Protein AF-A0A0R3T7T0-F1 (afdb_monomer)

Mean predicted aligned error: 10.36 Å

Structure (mmCIF, N/CA/C/O backbone):
data_AF-A0A0R3T7T0-F1
#
_entry.id   AF-A0A0R3T7T0-F1
#
loop_
_atom_site.group_PDB
_atom_site.id
_atom_site.type_symbol
_atom_site.label_atom_id
_atom_site.label_alt_id
_atom_site.label_comp_id
_atom_site.label_asym_id
_atom_site.label_entity_id
_atom_site.label_seq_id
_atom_site.pdbx_PDB_ins_code
_atom_site.Cartn_x
_atom_site.Cartn_y
_atom_site.Cartn_z
_atom_site.occupancy
_atom_site.B_iso_or_equiv
_atom_site.auth_seq_id
_atom_site.auth_comp_id
_atom_site.auth_asym_id
_atom_site.auth_atom_id
_atom_site.pdbx_PDB_model_num
ATOM 1 N N . MET A 1 1 ? 33.097 -34.788 -36.403 1.00 51.91 1 MET A N 1
ATOM 2 C CA . MET A 1 1 ? 33.206 -34.117 -35.093 1.00 51.91 1 MET A CA 1
ATOM 3 C C . MET A 1 1 ? 33.064 -32.624 -35.314 1.00 51.91 1 MET A C 1
ATOM 5 O O . MET A 1 1 ? 34.004 -32.050 -35.830 1.00 51.91 1 MET A O 1
ATOM 9 N N . THR A 1 2 ? 31.925 -32.033 -34.960 1.00 48.59 2 THR A N 1
ATOM 10 C CA . THR A 1 2 ? 31.811 -30.634 -34.504 1.00 48.59 2 THR A CA 1
ATOM 11 C C . THR A 1 2 ? 30.451 -30.500 -33.823 1.00 48.59 2 THR A C 1
ATOM 13 O O . THR A 1 2 ? 29.444 -30.150 -34.429 1.00 48.59 2 THR A O 1
ATOM 16 N N . GLY A 1 3 ? 30.414 -30.870 -32.544 1.00 53.75 3 GLY A N 1
ATOM 17 C CA . GLY A 1 3 ? 29.410 -30.332 -31.641 1.00 53.75 3 GLY A CA 1
ATOM 18 C C . GLY A 1 3 ? 29.857 -28.932 -31.235 1.00 53.75 3 GLY A C 1
ATOM 19 O O . GLY A 1 3 ? 30.997 -28.766 -30.820 1.00 53.75 3 GLY A O 1
ATOM 20 N N . SER A 1 4 ? 28.972 -27.954 -31.364 1.00 47.12 4 SER A N 1
ATOM 21 C CA . SER A 1 4 ? 29.020 -26.682 -30.637 1.00 47.12 4 SER A CA 1
ATOM 22 C C . SER A 1 4 ? 27.581 -26.189 -30.576 1.00 47.12 4 SER A C 1
ATOM 24 O O . SER A 1 4 ? 27.007 -25.808 -31.588 1.00 47.12 4 SER A O 1
ATOM 26 N N . HIS A 1 5 ? 26.882 -26.584 -29.516 1.00 47.25 5 HIS A N 1
ATOM 27 C CA . HIS A 1 5 ? 26.680 -25.774 -28.311 1.00 47.25 5 HIS A CA 1
ATOM 28 C C . HIS A 1 5 ? 25.715 -24.622 -28.578 1.00 47.25 5 HIS A C 1
ATOM 30 O O . HIS A 1 5 ? 26.078 -23.540 -29.024 1.00 47.25 5 HIS A O 1
ATOM 36 N N . SER A 1 6 ? 24.455 -24.945 -28.298 1.00 54.09 6 SER A N 1
ATOM 37 C CA . SER A 1 6 ? 23.306 -24.063 -28.230 1.00 54.09 6 SER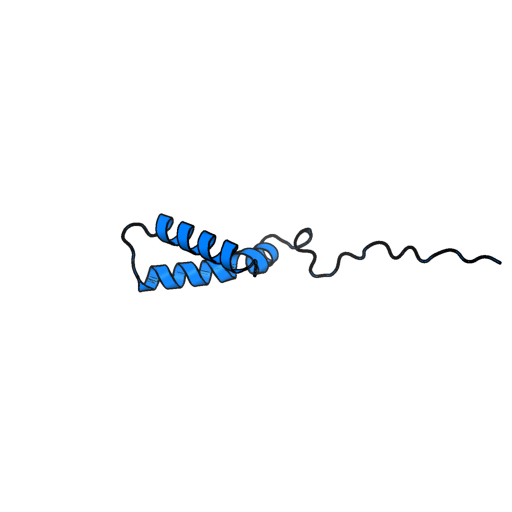 A CA 1
ATOM 38 C C . SER A 1 6 ? 23.545 -22.965 -27.193 1.00 54.09 6 SER A C 1
ATOM 40 O O . SER A 1 6 ? 23.394 -23.197 -25.996 1.00 54.09 6 SER A O 1
ATOM 42 N N . ASP A 1 7 ? 23.886 -21.769 -27.654 1.00 53.22 7 ASP A N 1
ATOM 43 C CA . ASP A 1 7 ? 23.798 -20.536 -26.874 1.00 53.22 7 ASP A CA 1
ATOM 44 C C . ASP A 1 7 ? 22.317 -20.127 -26.798 1.00 53.22 7 ASP A C 1
ATOM 46 O O . ASP A 1 7 ? 21.825 -19.303 -27.567 1.00 53.22 7 ASP A O 1
ATOM 50 N N . LYS A 1 8 ? 21.557 -20.785 -25.913 1.00 57.50 8 LYS A N 1
ATOM 51 C CA . LYS A 1 8 ? 20.241 -20.293 -25.491 1.00 57.50 8 LYS A CA 1
ATOM 52 C C . LYS A 1 8 ? 20.487 -19.142 -24.518 1.00 57.50 8 LYS A C 1
ATOM 54 O O . LYS A 1 8 ? 20.394 -19.331 -23.311 1.00 57.50 8 LYS A O 1
ATOM 59 N N . ARG A 1 9 ? 20.880 -17.983 -25.052 1.00 59.28 9 ARG A N 1
ATOM 60 C CA . ARG A 1 9 ? 20.868 -16.722 -24.303 1.00 59.28 9 ARG A CA 1
ATOM 61 C C . ARG A 1 9 ? 19.469 -16.516 -23.749 1.00 59.28 9 ARG A C 1
ATOM 63 O O . ARG A 1 9 ? 18.507 -16.682 -24.494 1.00 59.28 9 ARG A O 1
ATOM 70 N N . ASP A 1 10 ? 19.401 -16.192 -22.464 1.00 62.34 10 ASP A N 1
ATOM 71 C CA . ASP A 1 10 ? 18.192 -15.885 -21.711 1.00 62.34 10 ASP A CA 1
ATOM 72 C C . ASP A 1 10 ? 17.265 -14.971 -22.525 1.00 62.34 10 ASP A C 1
ATOM 74 O O . ASP A 1 10 ? 17.462 -13.7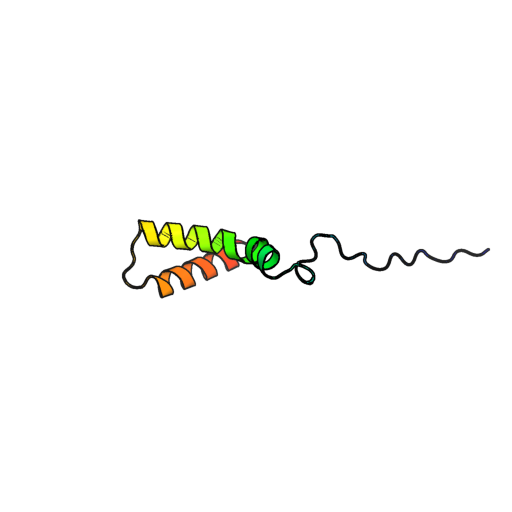56 -22.602 1.00 62.34 10 ASP A O 1
ATOM 78 N N . GLU A 1 11 ? 16.271 -15.565 -23.191 1.00 63.41 11 GLU A N 1
ATOM 79 C CA . GLU A 1 11 ? 15.166 -14.805 -23.757 1.00 63.41 11 GLU A CA 1
ATOM 80 C C . GLU A 1 11 ? 14.458 -14.157 -22.568 1.00 63.41 11 GLU A C 1
ATOM 82 O O . GLU A 1 11 ? 14.061 -14.888 -21.653 1.00 63.41 11 GLU A O 1
ATOM 87 N N . PRO A 1 12 ? 14.303 -12.819 -22.541 1.00 57.41 12 PRO A N 1
ATOM 88 C CA . PRO A 1 12 ? 13.495 -12.186 -21.520 1.00 57.41 12 PRO A CA 1
ATOM 89 C C . PRO A 1 12 ? 12.108 -12.796 -21.651 1.00 57.41 12 PRO A C 1
ATOM 91 O O . PRO A 1 12 ? 11.403 -12.600 -22.648 1.00 57.41 12 PRO A O 1
ATOM 94 N N . THR A 1 13 ? 11.738 -13.618 -20.673 1.00 63.50 13 THR A N 1
ATOM 95 C CA . THR A 1 13 ? 10.386 -14.135 -20.592 1.00 63.50 13 THR A CA 1
ATOM 96 C C . THR A 1 13 ? 9.472 -12.917 -20.581 1.00 63.50 13 THR A C 1
ATOM 98 O O . THR A 1 13 ? 9.786 -11.889 -19.983 1.00 63.50 13 THR A O 1
ATOM 101 N N . ARG A 1 14 ? 8.333 -12.996 -21.273 1.00 61.41 14 ARG A N 1
ATOM 102 C CA . ARG A 1 14 ? 7.343 -11.901 -21.347 1.00 61.41 14 ARG A CA 1
ATOM 103 C C . ARG A 1 14 ? 6.875 -11.383 -19.972 1.00 61.41 14 ARG A C 1
ATOM 105 O O . ARG A 1 14 ? 6.167 -10.383 -19.913 1.00 61.41 14 ARG A O 1
ATOM 112 N N . ASP A 1 15 ? 7.278 -12.054 -18.896 1.00 66.38 15 ASP A N 1
ATOM 113 C CA . ASP A 1 15 ? 6.999 -11.747 -17.501 1.00 66.38 15 ASP A CA 1
ATOM 114 C C . ASP A 1 15 ? 8.198 -11.190 -16.719 1.00 66.38 15 ASP A C 1
ATOM 116 O O . ASP A 1 15 ? 8.135 -11.093 -15.495 1.00 66.38 15 ASP A O 1
ATOM 120 N N . ASP A 1 16 ? 9.276 -10.776 -17.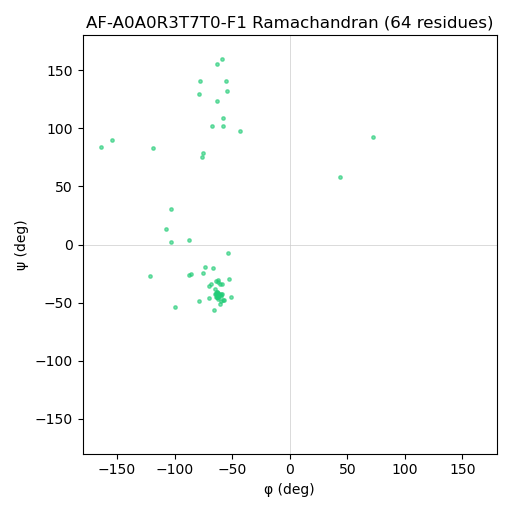386 1.00 80.44 16 ASP A N 1
ATOM 121 C CA . ASP A 1 16 ? 10.341 -10.037 -16.716 1.00 80.44 16 ASP A CA 1
ATOM 122 C C . ASP A 1 16 ? 9.820 -8.652 -16.291 1.00 80.44 16 ASP A C 1
ATOM 124 O O . ASP A 1 16 ? 9.712 -7.718 -17.091 1.00 80.44 16 ASP A O 1
ATOM 128 N N . LEU A 1 17 ? 9.511 -8.511 -14.998 1.00 78.81 17 LEU A N 1
ATOM 129 C CA . LEU A 1 17 ? 8.954 -7.291 -14.398 1.00 78.81 17 LEU A CA 1
ATOM 130 C C . LEU A 1 17 ? 9.783 -6.035 -14.717 1.00 78.81 17 LEU A C 1
ATOM 132 O O . LEU A 1 17 ? 9.236 -4.945 -14.838 1.00 78.81 17 LEU A O 1
ATOM 136 N N . ARG A 1 18 ? 11.097 -6.197 -14.902 1.00 77.56 18 ARG A N 1
ATOM 137 C CA . ARG A 1 18 ? 12.057 -5.136 -15.250 1.00 77.56 18 ARG A CA 1
ATOM 138 C C . ARG A 1 18 ? 11.868 -4.520 -16.639 1.00 77.56 18 ARG A C 1
ATOM 140 O O . ARG A 1 18 ? 12.372 -3.426 -16.868 1.00 77.56 18 ARG A O 1
ATOM 147 N N . TYR A 1 19 ? 11.185 -5.206 -17.554 1.00 81.69 19 TYR A N 1
ATOM 148 C CA . TYR A 1 19 ? 10.905 -4.705 -18.905 1.00 81.69 19 TYR A CA 1
ATOM 149 C C . TYR A 1 19 ? 9.468 -4.205 -19.063 1.00 81.69 19 TYR A C 1
ATOM 151 O O . TYR A 1 19 ? 9.075 -3.809 -20.158 1.00 81.69 19 TYR A O 1
ATOM 159 N N . LEU A 1 20 ? 8.672 -4.239 -17.992 1.00 85.06 20 LEU A N 1
ATOM 160 C CA . LEU A 1 20 ? 7.313 -3.727 -18.020 1.00 85.06 20 LEU A CA 1
ATOM 161 C C . LEU A 1 20 ? 7.312 -2.203 -17.938 1.00 85.06 20 LEU A C 1
ATOM 163 O O . LEU A 1 20 ? 8.035 -1.600 -17.144 1.00 85.06 20 LEU A O 1
ATOM 167 N N . ASP A 1 21 ? 6.417 -1.590 -18.709 1.00 90.69 21 ASP A N 1
ATOM 168 C CA . ASP A 1 21 ? 6.072 -0.186 -18.529 1.00 90.69 21 ASP A CA 1
ATOM 169 C C . ASP A 1 21 ? 5.535 0.067 -17.111 1.00 90.69 21 ASP A C 1
ATOM 171 O O . ASP A 1 21 ? 5.043 -0.832 -16.420 1.00 90.69 21 ASP A O 1
ATOM 175 N N . THR A 1 22 ? 5.573 1.329 -16.680 1.00 91.88 22 THR A N 1
ATOM 176 C CA . THR A 1 22 ? 5.241 1.727 -15.303 1.00 91.88 22 THR A CA 1
ATOM 177 C C . THR A 1 22 ? 3.897 1.178 -14.825 1.00 91.88 22 THR A C 1
ATOM 179 O O . THR A 1 22 ? 3.800 0.656 -13.719 1.00 91.88 22 THR A O 1
ATOM 182 N N . ARG A 1 23 ? 2.850 1.267 -15.652 1.00 93.62 23 ARG A N 1
ATOM 183 C CA . ARG A 1 23 ? 1.502 0.824 -15.275 1.00 93.62 23 ARG A CA 1
ATOM 184 C C . ARG A 1 23 ? 1.408 -0.695 -15.062 1.00 93.62 23 ARG A C 1
ATOM 186 O O . ARG A 1 23 ? 1.047 -1.080 -13.955 1.00 93.62 23 ARG A O 1
ATOM 193 N N . PRO A 1 24 ? 1.763 -1.562 -16.032 1.00 91.88 24 PRO A N 1
ATOM 194 C CA . PRO A 1 24 ? 1.724 -3.009 -15.819 1.00 91.88 24 PRO A CA 1
ATOM 195 C C . PRO A 1 24 ? 2.678 -3.491 -14.719 1.00 91.88 24 PRO A C 1
ATOM 197 O O . PRO A 1 24 ? 2.355 -4.461 -14.037 1.00 91.88 24 PRO A O 1
ATOM 200 N N . TYR A 1 25 ? 3.817 -2.822 -14.505 1.00 93.12 25 TYR A N 1
ATOM 201 C CA . TYR A 1 25 ? 4.685 -3.117 -13.365 1.00 93.12 25 TYR A CA 1
ATOM 202 C C . TYR A 1 25 ? 3.954 -2.899 -12.035 1.00 93.12 25 TYR A C 1
ATOM 204 O O . TYR A 1 25 ? 3.915 -3.797 -11.194 1.00 93.12 25 TYR A O 1
ATOM 212 N N . LEU A 1 26 ? 3.330 -1.731 -11.849 1.00 94.44 26 LEU A N 1
ATOM 213 C CA . LEU A 1 26 ? 2.592 -1.416 -10.625 1.00 94.44 26 LEU A CA 1
ATOM 214 C C . LEU A 1 26 ? 1.368 -2.324 -10.455 1.00 94.44 26 LEU A C 1
ATOM 216 O O . LEU A 1 26 ? 1.150 -2.842 -9.358 1.00 94.44 26 LEU A O 1
ATOM 220 N N . ASP A 1 27 ? 0.627 -2.569 -11.541 1.00 92.06 27 ASP A N 1
ATOM 221 C CA . ASP A 1 27 ? -0.558 -3.434 -11.560 1.00 92.06 27 ASP A CA 1
ATOM 222 C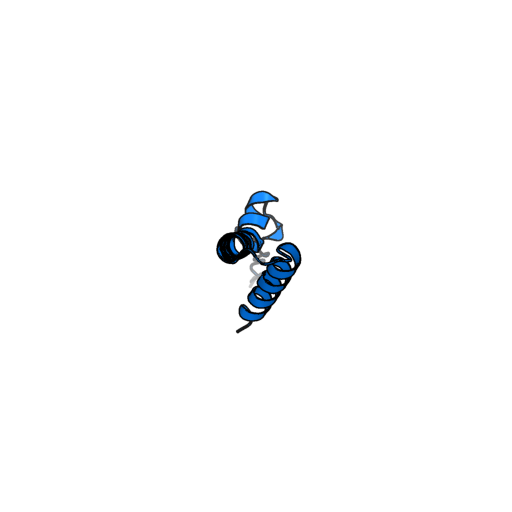 C . ASP A 1 27 ? -0.230 -4.871 -11.121 1.00 92.06 27 ASP A C 1
ATOM 224 O O . ASP A 1 27 ? -1.046 -5.514 -10.463 1.00 92.06 27 ASP A O 1
ATOM 228 N N . ARG A 1 28 ? 0.968 -5.377 -11.445 1.00 89.69 28 ARG A N 1
ATOM 229 C CA . ARG A 1 28 ? 1.408 -6.731 -11.069 1.00 89.69 28 ARG A CA 1
ATOM 230 C C . ARG A 1 28 ? 2.074 -6.819 -9.699 1.00 89.69 28 ARG A C 1
ATOM 232 O O . ARG A 1 28 ? 2.073 -7.894 -9.111 1.00 89.69 28 ARG A O 1
ATOM 239 N N . THR A 1 29 ? 2.673 -5.735 -9.211 1.00 90.31 29 THR A N 1
ATOM 240 C CA . THR A 1 29 ? 3.497 -5.771 -7.992 1.00 90.31 29 THR A CA 1
ATOM 241 C C . THR A 1 29 ? 2.749 -5.277 -6.762 1.00 90.31 29 THR A C 1
ATOM 243 O O . THR A 1 29 ? 2.683 -5.981 -5.760 1.00 90.31 29 THR A O 1
ATOM 246 N N . VAL A 1 30 ? 2.181 -4.072 -6.820 1.00 94.62 30 VAL A N 1
ATOM 247 C CA . VAL A 1 30 ? 1.727 -3.358 -5.615 1.00 94.62 30 VAL A CA 1
ATOM 248 C C . VAL A 1 30 ? 0.244 -3.012 -5.628 1.00 94.62 30 VAL A C 1
ATOM 250 O O . VAL A 1 30 ? -0.363 -2.903 -4.566 1.00 94.62 30 VAL A O 1
ATOM 253 N N . VAL A 1 31 ? -0.374 -2.852 -6.799 1.00 95.44 31 VAL A N 1
ATOM 254 C CA . VAL A 1 31 ? -1.779 -2.425 -6.893 1.00 95.44 31 VAL A CA 1
ATOM 255 C C . VAL A 1 31 ? -2.747 -3.403 -6.216 1.00 95.44 31 VAL A C 1
ATOM 257 O O . VAL A 1 31 ? -3.600 -2.915 -5.477 1.00 95.44 31 VAL A O 1
ATOM 260 N N . PRO A 1 32 ? -2.639 -4.742 -6.361 1.00 95.25 32 PRO A N 1
ATOM 261 C CA . PRO A 1 32 ? -3.592 -5.657 -5.732 1.00 95.25 32 PRO A CA 1
ATOM 262 C C . PRO A 1 32 ? -3.612 -5.514 -4.205 1.00 95.25 32 PRO A C 1
ATOM 264 O O . PRO A 1 32 ? -4.669 -5.297 -3.613 1.00 95.25 32 PRO A O 1
ATOM 267 N N . VAL A 1 33 ? -2.433 -5.519 -3.572 1.00 94.94 33 VAL A N 1
ATOM 268 C CA . VAL A 1 33 ? -2.318 -5.389 -2.113 1.00 94.94 33 VAL A CA 1
ATOM 269 C C . VAL A 1 33 ? -2.717 -3.993 -1.620 1.00 94.94 33 VAL A C 1
ATOM 271 O O . VAL A 1 33 ? -3.326 -3.867 -0.557 1.00 94.94 33 VAL A O 1
ATOM 274 N N . LEU A 1 34 ? -2.452 -2.941 -2.404 1.00 96.38 34 LEU A N 1
ATOM 275 C CA . LEU A 1 34 ? -2.923 -1.588 -2.098 1.00 96.38 34 LEU A CA 1
ATOM 276 C C . LEU A 1 34 ? -4.451 -1.506 -2.134 1.00 96.38 34 LEU A C 1
ATOM 278 O O . LEU A 1 34 ? -5.042 -0.912 -1.237 1.00 96.38 34 LEU A O 1
ATOM 282 N N . MET A 1 35 ? -5.099 -2.119 -3.126 1.00 97.19 35 MET A N 1
ATOM 283 C CA . MET A 1 35 ? -6.561 -2.133 -3.227 1.00 97.19 35 MET A CA 1
ATOM 284 C C . MET A 1 35 ? -7.199 -2.867 -2.043 1.00 97.19 35 MET A C 1
ATOM 286 O O . MET A 1 35 ? -8.177 -2.375 -1.477 1.00 97.19 35 MET A O 1
ATOM 290 N N . GLU A 1 36 ? -6.624 -3.994 -1.617 1.00 95.62 36 GLU A N 1
ATOM 291 C CA . GLU A 1 36 ? -7.075 -4.708 -0.416 1.00 95.62 36 GLU A CA 1
ATOM 292 C C . GLU A 1 36 ? -6.898 -3.870 0.862 1.00 95.62 36 GLU A C 1
ATOM 294 O O . GLU A 1 36 ? -7.824 -3.776 1.673 1.00 95.62 36 GLU A O 1
ATOM 299 N N . GLY A 1 37 ? -5.744 -3.215 1.031 1.00 95.88 37 GLY A N 1
ATOM 300 C CA . GLY A 1 37 ? -5.473 -2.352 2.184 1.00 95.88 37 GLY A CA 1
ATOM 301 C C . GLY A 1 37 ? -6.402 -1.137 2.243 1.00 95.88 37 GLY A C 1
ATOM 302 O O . GLY A 1 37 ? -6.948 -0.810 3.298 1.00 95.88 37 GLY A O 1
ATOM 303 N N . LEU A 1 38 ? -6.663 -0.502 1.098 1.00 97.38 38 LEU A N 1
ATOM 304 C CA . LEU A 1 38 ? -7.610 0.609 0.996 1.00 97.38 38 LEU A CA 1
ATOM 305 C C . LEU A 1 38 ? -9.046 0.167 1.311 1.00 97.38 38 LEU A C 1
ATOM 307 O O . LEU A 1 38 ? -9.770 0.897 1.991 1.00 97.38 38 LEU A O 1
ATOM 311 N N . ALA A 1 39 ? -9.453 -1.030 0.878 1.00 97.00 39 ALA A N 1
ATOM 312 C CA . ALA A 1 39 ? -10.756 -1.592 1.224 1.00 97.00 39 ALA A CA 1
ATOM 313 C C . ALA A 1 39 ? -10.893 -1.843 2.738 1.00 97.00 39 ALA A C 1
ATOM 315 O O . ALA A 1 39 ? -11.937 -1.529 3.318 1.00 97.00 39 ALA A O 1
ATOM 316 N N . ALA A 1 40 ? -9.840 -2.347 3.392 1.00 95.44 40 ALA A N 1
ATOM 317 C CA . ALA A 1 40 ? -9.812 -2.532 4.843 1.00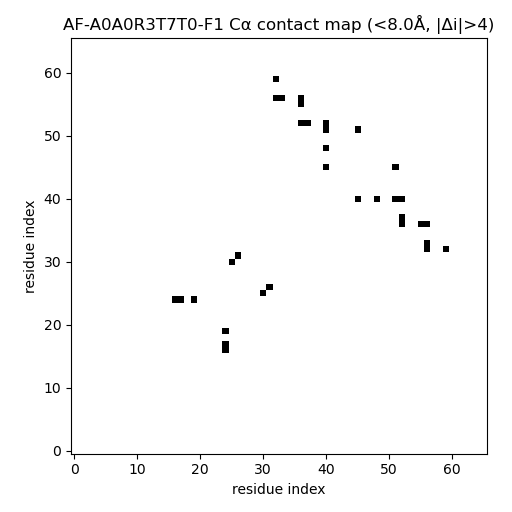 95.44 40 ALA A CA 1
ATOM 318 C C . ALA A 1 40 ? -9.954 -1.193 5.590 1.00 95.44 40 ALA A C 1
ATOM 320 O O . ALA A 1 40 ? -10.818 -1.054 6.455 1.00 95.44 40 ALA A O 1
ATOM 321 N N . ILE A 1 41 ? -9.203 -0.165 5.182 1.00 97.44 41 ILE A N 1
ATOM 322 C CA . ILE A 1 41 ? -9.279 1.183 5.771 1.00 97.44 41 ILE A CA 1
ATOM 323 C C . ILE A 1 41 ? -10.661 1.805 5.578 1.00 97.44 41 ILE A C 1
ATOM 325 O O . ILE A 1 41 ? -11.197 2.411 6.506 1.00 97.44 41 ILE A O 1
ATOM 329 N N . ALA A 1 42 ? -11.263 1.652 4.397 1.00 96.88 42 ALA A N 1
ATOM 330 C CA . ALA A 1 42 ? -12.597 2.180 4.122 1.00 96.88 42 ALA A CA 1
ATOM 331 C C . ALA A 1 42 ? -13.665 1.575 5.050 1.00 96.88 42 ALA A C 1
ATOM 333 O O . ALA A 1 42 ? -14.615 2.271 5.428 1.00 96.88 42 ALA A O 1
ATOM 334 N N . LYS A 1 43 ? -13.492 0.301 5.426 1.00 96.75 43 LYS A N 1
ATOM 335 C CA . LYS A 1 43 ? -14.377 -0.436 6.331 1.00 96.75 43 LYS A CA 1
ATOM 336 C C . LYS A 1 43 ? -14.134 -0.092 7.802 1.00 96.75 43 LYS A C 1
ATOM 338 O O . LYS A 1 43 ? -15.092 0.164 8.522 1.00 96.75 43 LYS A O 1
ATOM 343 N N . GLU A 1 44 ? -12.880 -0.106 8.243 1.00 96.88 44 GLU A N 1
ATOM 344 C CA . GLU A 1 44 ? -12.512 0.029 9.660 1.00 96.88 44 GLU A CA 1
ATOM 345 C C . GLU A 1 44 ? -12.400 1.486 10.116 1.00 96.88 44 GLU A C 1
ATOM 347 O O . GLU A 1 44 ? -12.594 1.774 11.294 1.00 96.88 44 GLU A O 1
ATOM 352 N N . ARG A 1 45 ? -12.121 2.407 9.184 1.00 96.94 45 ARG A N 1
ATOM 353 C CA . ARG A 1 45 ? -11.919 3.846 9.423 1.00 96.94 45 ARG A CA 1
ATOM 354 C C . ARG A 1 45 ? -11.038 4.133 10.651 1.00 96.94 45 ARG A C 1
ATOM 356 O O . ARG A 1 45 ? -11.480 4.818 11.576 1.00 96.94 45 ARG A O 1
ATOM 363 N N . PRO A 1 46 ? -9.795 3.620 10.673 1.00 96.62 46 PRO A N 1
ATOM 364 C CA . PRO A 1 46 ? -8.885 3.821 11.793 1.00 96.62 46 PRO A CA 1
ATOM 365 C C . PRO A 1 46 ? -8.530 5.309 11.977 1.00 96.62 46 PRO A C 1
ATOM 367 O O . PRO A 1 46 ? -8.546 6.069 11.005 1.00 96.62 46 PRO A O 1
ATOM 370 N N . PRO A 1 47 ? -8.147 5.729 13.198 1.00 96.62 47 PRO A N 1
ATOM 371 C CA . PRO A 1 47 ? -7.778 7.118 13.489 1.00 96.62 47 PRO A CA 1
ATOM 372 C C . PRO A 1 47 ? -6.554 7.593 12.687 1.00 96.62 47 PRO A C 1
ATOM 374 O O . PRO A 1 47 ? -6.502 8.754 12.291 1.00 96.62 47 PRO A O 1
ATOM 377 N N . ASN A 1 48 ? -5.615 6.684 12.391 1.00 97.12 48 ASN A N 1
ATOM 378 C CA . ASN A 1 48 ? -4.416 6.945 11.592 1.00 97.12 48 ASN A CA 1
ATOM 379 C C . ASN A 1 48 ? -4.411 6.059 10.328 1.00 97.12 48 ASN A C 1
ATOM 381 O O . ASN A 1 48 ? -3.779 5.001 10.315 1.00 97.12 48 ASN A O 1
ATOM 385 N N . PRO A 1 49 ? -5.103 6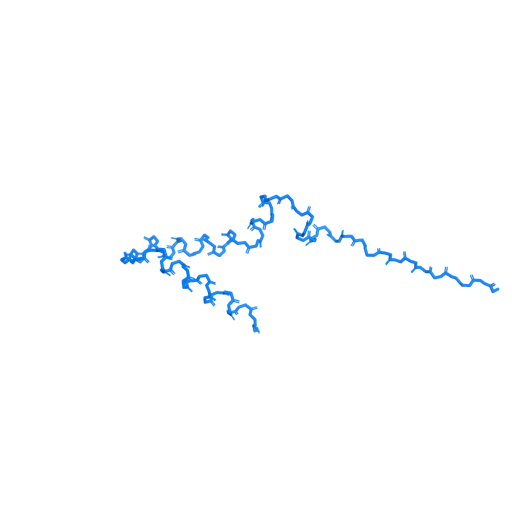.450 9.242 1.00 95.94 49 PRO A N 1
ATOM 386 C CA . PRO A 1 49 ? -5.256 5.602 8.055 1.00 95.94 49 PRO A CA 1
ATOM 387 C C . PRO A 1 49 ? -3.939 5.306 7.325 1.00 95.94 49 PRO A C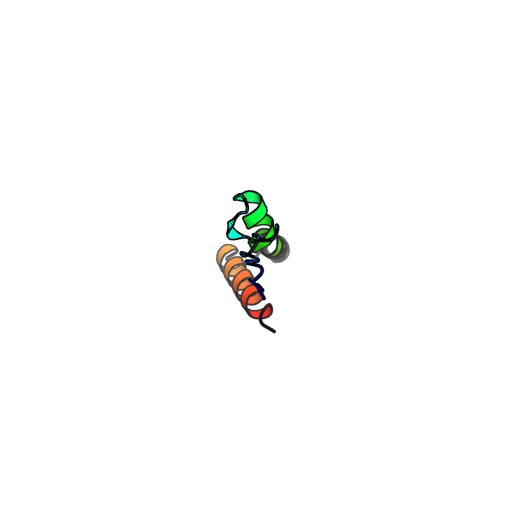 1
ATOM 389 O O . PRO A 1 49 ? -3.786 4.222 6.771 1.00 95.94 49 PRO A O 1
ATOM 392 N N . ILE A 1 50 ? -2.973 6.230 7.345 1.00 97.00 50 ILE A N 1
ATOM 393 C CA . ILE A 1 50 ? -1.664 6.037 6.694 1.00 97.00 50 ILE A CA 1
ATOM 394 C C . ILE A 1 50 ? -0.832 4.985 7.439 1.00 97.00 50 ILE A C 1
ATOM 396 O O . ILE A 1 50 ? -0.270 4.089 6.816 1.00 97.00 50 ILE A O 1
ATOM 400 N N . GLU A 1 51 ? -0.778 5.080 8.768 1.00 97.06 51 GLU A N 1
ATOM 401 C CA . GLU A 1 51 ? -0.062 4.127 9.622 1.00 97.06 51 GLU A CA 1
ATOM 402 C C . GLU A 1 51 ? -0.680 2.728 9.506 1.00 97.06 51 GLU A C 1
ATOM 404 O O . GLU A 1 51 ? 0.032 1.751 9.272 1.00 97.06 51 GLU A O 1
ATOM 409 N N . ALA A 1 52 ? -2.014 2.645 9.545 1.00 96.38 52 ALA A N 1
ATOM 410 C CA . ALA A 1 52 ? -2.741 1.399 9.327 1.00 96.38 52 ALA A CA 1
ATOM 411 C C . ALA A 1 52 ? -2.436 0.778 7.951 1.00 96.38 52 ALA A C 1
ATOM 413 O O . ALA A 1 52 ? -2.188 -0.426 7.872 1.00 96.38 52 ALA A O 1
ATOM 414 N N . LEU A 1 53 ? -2.384 1.582 6.878 1.00 96.44 53 LEU A N 1
ATOM 415 C CA . LEU A 1 53 ? -1.996 1.095 5.550 1.00 96.44 53 LEU A CA 1
ATOM 416 C C . LEU A 1 53 ? -0.561 0.564 5.537 1.00 96.44 53 LEU A C 1
ATOM 418 O O . LEU A 1 53 ? -0.308 -0.508 4.994 1.00 96.44 53 LEU A O 1
ATOM 422 N N . GLY A 1 54 ? 0.378 1.296 6.140 1.00 95.94 54 GLY A N 1
ATOM 423 C CA . GLY A 1 54 ? 1.779 0.885 6.222 1.00 95.94 54 GLY A CA 1
ATOM 424 C C . GLY A 1 54 ? 1.938 -0.467 6.917 1.00 95.94 54 GLY A C 1
ATOM 425 O O . GLY A 1 54 ? 2.581 -1.368 6.377 1.00 95.94 54 GLY A O 1
ATOM 426 N N . HIS A 1 55 ? 1.283 -0.647 8.067 1.00 95.50 55 HIS A N 1
ATOM 427 C CA . HIS A 1 55 ? 1.266 -1.929 8.773 1.00 95.50 55 HIS A CA 1
ATOM 428 C C . HIS A 1 55 ? 0.627 -3.046 7.946 1.00 95.50 55 HIS A C 1
ATOM 430 O O . HIS A 1 55 ? 1.179 -4.145 7.889 1.00 95.50 55 HIS A O 1
ATOM 436 N N . TYR A 1 56 ? -0.488 -2.760 7.268 1.00 94.69 56 TYR A N 1
ATOM 437 C CA . TYR A 1 56 ? -1.161 -3.720 6.396 1.00 94.69 56 TYR A CA 1
ATOM 438 C C . TYR A 1 56 ? -0.226 -4.245 5.299 1.00 94.69 56 TYR A C 1
ATOM 440 O O . TYR A 1 56 ? -0.117 -5.455 5.089 1.00 94.69 56 TYR A O 1
ATOM 448 N N . LEU A 1 57 ? 0.481 -3.337 4.619 1.00 94.94 57 LEU A N 1
ATOM 449 C CA . LEU A 1 57 ? 1.417 -3.688 3.552 1.00 94.94 57 LEU A CA 1
ATOM 450 C C . LEU A 1 57 ? 2.589 -4.528 4.076 1.00 94.94 57 LEU A C 1
ATOM 452 O O . LEU A 1 57 ? 2.910 -5.554 3.479 1.00 94.94 57 LEU A O 1
ATOM 456 N N . LEU A 1 58 ? 3.193 -4.140 5.206 1.00 94.44 58 LEU A N 1
ATOM 457 C CA . LEU A 1 58 ? 4.305 -4.883 5.810 1.00 94.44 58 LEU A CA 1
ATOM 458 C C . LEU A 1 58 ? 3.888 -6.298 6.226 1.00 94.44 58 LEU A C 1
ATOM 460 O O . LEU A 1 58 ? 4.580 -7.266 5.915 1.00 94.44 58 LEU A O 1
ATOM 464 N N . GLN A 1 59 ? 2.730 -6.446 6.872 1.00 91.81 59 GLN A N 1
ATOM 465 C CA . GLN A 1 59 ? 2.225 -7.754 7.287 1.00 91.81 59 GLN A CA 1
ATOM 466 C C . GLN A 1 59 ? 2.031 -8.697 6.089 1.00 91.81 59 GLN A C 1
ATOM 468 O O . GLN A 1 59 ? 2.407 -9.869 6.148 1.00 91.81 59 GLN A O 1
ATOM 473 N N . ARG A 1 60 ? 1.475 -8.190 4.983 1.00 86.44 60 ARG A N 1
ATOM 474 C CA . ARG A 1 60 ? 1.258 -8.969 3.754 1.00 86.44 60 ARG A CA 1
ATOM 475 C C . ARG A 1 60 ? 2.557 -9.306 3.021 1.00 86.44 60 ARG A C 1
ATOM 477 O O . ARG A 1 60 ? 2.667 -10.418 2.503 1.00 86.44 60 ARG A O 1
ATOM 484 N N . ALA A 1 61 ? 3.538 -8.403 3.027 1.00 84.50 61 ALA A N 1
ATOM 485 C CA . ALA A 1 61 ? 4.862 -8.666 2.466 1.00 84.50 61 ALA A CA 1
ATOM 486 C C . ALA A 1 61 ? 5.542 -9.855 3.168 1.00 84.50 61 ALA A C 1
ATOM 488 O O . ALA A 1 61 ? 6.029 -10.758 2.500 1.00 84.50 61 ALA A O 1
ATOM 489 N N . HIS A 1 62 ? 5.482 -9.916 4.503 1.00 74.25 62 HIS A N 1
ATOM 490 C CA . HIS A 1 62 ? 6.059 -11.023 5.278 1.00 74.25 62 HIS A CA 1
ATOM 491 C C . HIS A 1 62 ? 5.244 -12.323 5.222 1.00 74.25 62 HIS A C 1
ATOM 493 O O . HIS A 1 62 ? 5.793 -13.402 5.405 1.00 74.25 62 HIS A O 1
ATOM 499 N N . THR A 1 63 ? 3.936 -12.243 4.959 1.00 68.69 63 THR A N 1
ATOM 500 C CA . THR A 1 63 ? 3.068 -13.433 4.857 1.00 68.69 63 THR A CA 1
ATOM 501 C C . THR A 1 63 ? 3.304 -14.217 3.560 1.00 68.69 63 THR A C 1
ATOM 503 O O . THR A 1 63 ? 2.959 -15.390 3.487 1.00 68.69 63 THR A O 1
ATOM 506 N N . SER A 1 64 ? 3.902 -13.594 2.541 1.00 58.75 64 SER A N 1
ATOM 507 C CA . SER A 1 64 ? 4.117 -14.213 1.225 1.00 58.75 64 SER A CA 1
ATOM 508 C C . SER A 1 64 ? 5.429 -15.018 1.122 1.00 58.75 64 SER A C 1
ATOM 510 O O . SER A 1 64 ? 5.738 -15.513 0.043 1.00 58.75 64 SER A O 1
ATOM 512 N N . GLU A 1 65 ? 6.196 -15.150 2.216 1.00 51.16 65 GLU A N 1
ATOM 513 C CA . GLU A 1 65 ? 7.457 -15.919 2.285 1.00 51.16 65 GLU A CA 1
ATOM 514 C C . GLU A 1 65 ? 7.331 -17.296 2.985 1.00 51.16 65 GLU A C 1
ATOM 516 O O . GLU A 1 65 ? 8.293 -17.788 3.574 1.00 51.16 65 GLU A O 1
ATOM 521 N N . ASN A 1 66 ? 6.172 -17.959 2.917 1.00 38.94 66 ASN A N 1
ATOM 522 C CA . ASN A 1 66 ? 6.008 -19.364 3.335 1.00 38.94 66 ASN A CA 1
ATOM 523 C C . ASN A 1 66 ? 5.051 -20.114 2.399 1.00 38.94 66 ASN A C 1
ATOM 525 O O . ASN A 1 66 ? 5.020 -21.364 2.483 1.00 38.94 66 ASN A O 1
#

Sequence (66 aa):
MTGSHSDKRDEPTRDDLRYLDTRPYLDRTVVPVLMEGLAAIAKERPPNPIEALGHYLLQRAHTSEN

Nearest PDB structures (foldseek):
  4rta-assembly1_A-2  TM=9.023E-01  e=1.377E-04  Homo sapiens
  4riq-assembly1_D-1  TM=9.115E-01  e=1.686E-04  Homo sapiens
  3g36-assembly1_A  TM=9.020E-01  e=1.931E-04  Homo sapiens
  4riq-assembly2_H-3  TM=9.450E-01  e=2.896E-04  Homo sapiens
  4rta-assembly1_B-2  TM=7.735E-01  e=9.820E-05  Homo sapiens

pLDDT: mean 82.15, std 17.76, range [38.94, 97.44]

Foldseek 3Di:
DDDDDDPPPDDPDPPPLVPDDPVVNCVPPPVVQLVVLVVVCVVPVDPDSVVSSVVSVVVVVVVVPD

Solvent-accessible surface area (backbone atoms only — not comparable to full-atom valu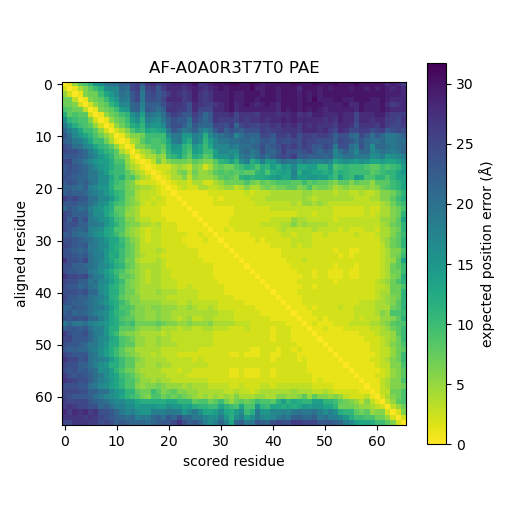es): 4295 Å² total; per-residue (Å²): 141,83,88,78,79,87,81,77,67,84,70,80,54,98,76,47,63,90,77,46,56,73,64,63,35,40,59,74,71,48,45,63,64,49,53,55,40,51,53,50,43,72,72,67,61,56,96,52,56,67,61,53,40,53,53,48,52,52,54,54,62,65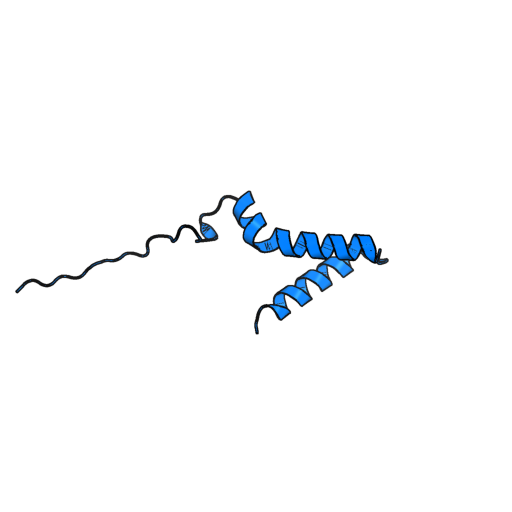,64,72,79,122

InterPro domains:
  IPR007858 Dpy-30 motif [PF05186] (22-61)
  IPR049629 DPY30/SDC1, dimerization/docking domain [cd22965] (22-62)

Radius of gyration: 20.16 Å; Cα contacts (8 Å, |Δi|>4): 17; chains: 1; bounding box: 48×41×49 Å

Organism: Rodentolepis nana (NCBI:txid102285)

Secondary structure (DSSP, 8-state):
-------------TT-GGGS-HHHHHHHHTHHHHHHHHHHHHHH--SSHHHHHHHHHHHHHHHT--